Protein AF-A0ABD0M6E0-F1 (afdb_monomer)

Radius of gyration: 22.75 Å; Cα contacts (8 Å, |Δi|>4): 36; chains: 1; bounding box: 43×40×58 Å

Foldseek 3Di:
DFDDWFCDDPPPPPHGTRFDADPVRPGDDDDDDDDDDDDDPVCVVVVVVVVVVCVVCPDDDDDDDDPDDPVVCPVPDDPD

Organism: NCBI:txid370345

pLDDT: mean 92.35, std 7.0, range [57.12, 97.81]

Structure (mmCIF, N/CA/C/O backbone):
data_AF-A0ABD0M6E0-F1
#
_entry.id   AF-A0ABD0M6E0-F1
#
loop_
_atom_site.group_PDB
_atom_site.id
_atom_site.type_symbol
_atom_site.label_atom_id
_atom_site.label_alt_id
_atom_site.label_comp_id
_atom_site.label_asym_id
_atom_site.label_entity_id
_atom_site.label_seq_id
_atom_site.pdbx_PDB_ins_code
_atom_site.Cartn_x
_atom_site.Cartn_y
_atom_site.Cartn_z
_atom_site.occupancy
_atom_site.B_iso_or_equiv
_atom_site.auth_seq_id
_atom_site.auth_comp_id
_atom_site.auth_asym_id
_atom_site.auth_atom_id
_atom_site.pdbx_PDB_model_num
ATOM 1 N N . MET A 1 1 ? 0.888 0.652 -13.031 1.00 92.50 1 MET A N 1
ATOM 2 C CA . MET A 1 1 ? -0.295 -0.218 -13.223 1.00 92.50 1 MET A CA 1
ATOM 3 C C . MET A 1 1 ? -0.865 -0.499 -11.838 1.00 92.50 1 MET A C 1
ATOM 5 O O . MET A 1 1 ? -0.079 -0.886 -10.990 1.00 92.50 1 MET A O 1
ATOM 9 N N . VAL A 1 2 ? -2.146 -0.209 -11.573 1.00 94.56 2 VAL A N 1
ATOM 10 C CA . VAL A 1 2 ? -2.720 -0.242 -10.201 1.00 94.56 2 VAL A CA 1
ATOM 11 C C . VAL A 1 2 ? -3.555 -1.497 -9.942 1.00 94.56 2 VAL A C 1
ATOM 13 O O . VAL A 1 2 ? -3.499 -2.067 -8.862 1.00 94.56 2 VAL A O 1
ATOM 16 N N . HIS A 1 3 ? -4.328 -1.927 -10.934 1.00 95.25 3 HIS A N 1
ATOM 17 C CA . HIS A 1 3 ? -5.208 -3.087 -10.865 1.00 95.25 3 HIS A CA 1
ATOM 18 C C . HIS A 1 3 ? -5.393 -3.632 -12.282 1.00 95.25 3 HIS A C 1
ATOM 20 O O . HIS A 1 3 ? -5.268 -2.873 -13.249 1.00 95.25 3 HIS A O 1
ATOM 26 N N . ARG A 1 4 ? -5.673 -4.928 -12.417 1.00 95.31 4 ARG A N 1
ATOM 27 C CA . ARG A 1 4 ? -5.930 -5.578 -13.707 1.00 95.31 4 ARG A CA 1
ATOM 28 C C . ARG A 1 4 ? -7.071 -6.574 -13.560 1.00 95.31 4 ARG A C 1
ATOM 30 O O . ARG A 1 4 ? -7.204 -7.206 -12.525 1.00 9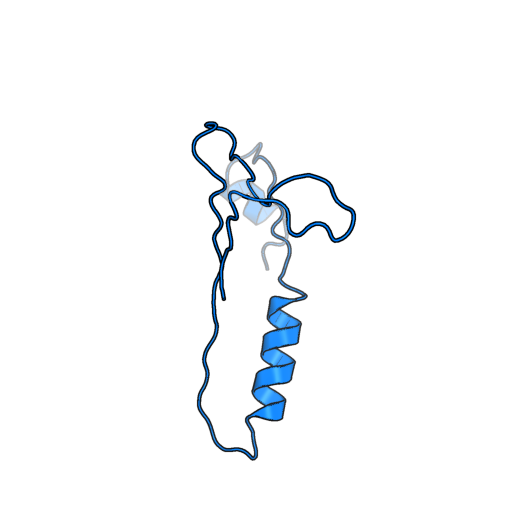5.31 4 ARG A O 1
ATOM 37 N N . ARG A 1 5 ? -7.859 -6.692 -14.625 1.00 95.19 5 ARG A N 1
ATOM 38 C CA . ARG A 1 5 ? -8.929 -7.670 -14.792 1.00 95.19 5 ARG A CA 1
ATOM 39 C C . ARG A 1 5 ? -8.880 -8.154 -16.235 1.00 95.19 5 ARG A C 1
ATOM 41 O O . ARG A 1 5 ? -8.896 -7.328 -17.146 1.00 95.19 5 ARG A O 1
ATOM 48 N N . LEU A 1 6 ? -8.784 -9.458 -16.438 1.00 96.44 6 LEU A N 1
ATOM 49 C CA . LEU A 1 6 ? -8.795 -10.118 -17.736 1.00 96.44 6 LEU A CA 1
ATOM 50 C C . LEU A 1 6 ? -10.045 -10.986 -17.835 1.00 96.44 6 LEU A C 1
ATOM 52 O O . LEU A 1 6 ? -10.463 -11.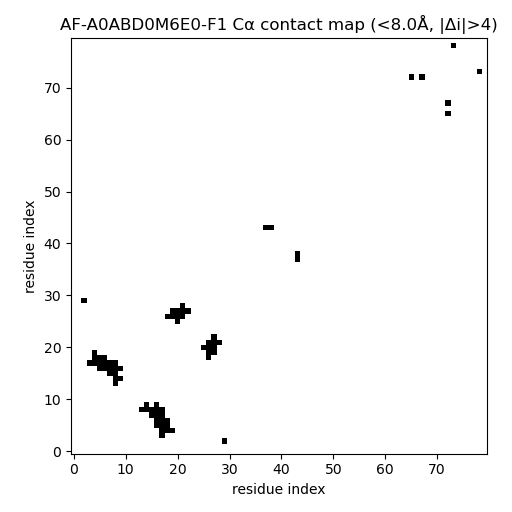586 -16.854 1.00 96.44 6 LEU A O 1
ATOM 56 N N . LEU A 1 7 ? -10.647 -11.044 -19.020 1.00 95.94 7 LEU A N 1
ATOM 57 C CA . LEU A 1 7 ? -11.817 -11.894 -19.281 1.00 95.94 7 LEU A CA 1
ATOM 58 C C . LEU A 1 7 ? -11.431 -13.248 -19.891 1.00 95.94 7 LEU A C 1
ATOM 60 O O . LEU A 1 7 ? -12.286 -14.115 -20.053 1.00 95.94 7 LEU A O 1
ATOM 64 N N . HIS A 1 8 ? -10.148 -13.422 -20.213 1.00 97.50 8 HIS A N 1
ATOM 65 C CA . HIS A 1 8 ? -9.593 -14.623 -20.820 1.00 97.50 8 HIS A CA 1
ATOM 66 C C . HIS A 1 8 ? -8.314 -15.041 -20.094 1.00 97.50 8 HIS A C 1
ATOM 68 O O . HIS A 1 8 ? -7.568 -14.190 -19.601 1.00 97.50 8 HIS A O 1
ATOM 74 N N . ASP A 1 9 ? -8.110 -16.352 -20.028 1.00 97.69 9 ASP A N 1
ATOM 75 C CA . ASP A 1 9 ? -6.874 -16.991 -19.582 1.00 97.69 9 ASP A CA 1
ATOM 76 C C . ASP A 1 9 ? -5.768 -16.784 -20.631 1.00 97.69 9 ASP A C 1
ATOM 78 O O . ASP A 1 9 ? -6.047 -16.652 -21.826 1.00 97.69 9 ASP A O 1
ATOM 82 N N . ASP A 1 10 ? -4.515 -16.730 -20.184 1.00 97.62 10 ASP A N 1
ATOM 83 C CA . ASP A 1 10 ? -3.344 -16.545 -21.050 1.00 97.62 10 ASP A CA 1
ATOM 84 C C . ASP A 1 10 ? -2.688 -17.868 -21.484 1.00 97.62 10 ASP A C 1
ATOM 86 O O . ASP A 1 10 ? -1.7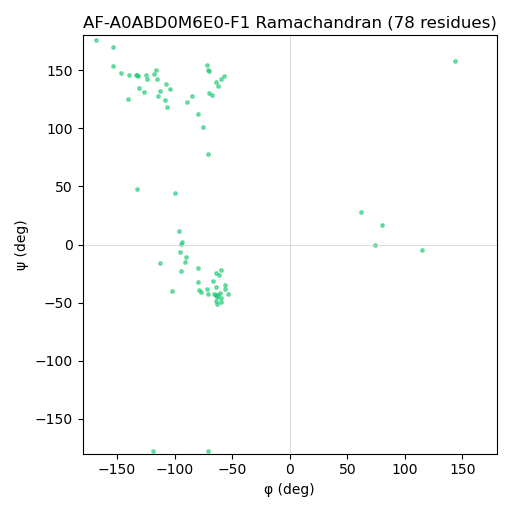01 -17.859 -22.219 1.00 97.62 10 ASP A O 1
ATOM 90 N N . SER A 1 11 ? -3.257 -19.006 -21.078 1.00 97.12 11 SER A N 1
ATOM 91 C CA . SER A 1 11 ? -2.803 -20.362 -21.396 1.00 97.12 11 SER A CA 1
ATOM 92 C C . SER A 1 11 ? -1.399 -20.693 -20.886 1.00 97.12 11 SER A C 1
ATOM 94 O O . SER A 1 11 ? -0.727 -21.563 -21.440 1.00 97.12 11 SER A O 1
ATOM 96 N N . LEU A 1 12 ? -0.966 -20.053 -19.791 1.00 97.69 12 LEU A N 1
ATOM 97 C CA . LEU A 1 12 ? 0.311 -20.338 -19.120 1.00 97.69 12 LEU A CA 1
ATOM 98 C C . LEU A 1 12 ? 0.188 -21.306 -17.929 1.00 97.69 12 LEU A C 1
ATOM 100 O O . LEU A 1 12 ? 1.149 -21.498 -17.186 1.00 97.69 12 LEU A O 1
ATOM 104 N N . GLY A 1 13 ? -0.972 -21.953 -17.773 1.00 97.62 13 GLY A N 1
ATOM 105 C CA . GLY A 1 13 ? -1.160 -23.106 -16.886 1.00 97.62 13 GLY A CA 1
ATOM 106 C C . GLY A 1 13 ? -2.107 -22.898 -15.705 1.00 97.62 13 GLY A C 1
ATOM 107 O O . GLY A 1 13 ? -2.379 -23.866 -15.001 1.00 97.62 13 GLY A O 1
ATOM 108 N N . VAL A 1 14 ? -2.629 -21.684 -15.492 1.00 97.00 14 VAL A N 1
ATOM 109 C CA . VAL A 1 14 ? -3.604 -21.418 -14.416 1.00 97.00 14 VAL A CA 1
ATOM 110 C C . VAL A 1 14 ? -4.999 -21.922 -14.807 1.00 97.00 14 VAL A C 1
ATOM 112 O O . VAL A 1 14 ? -5.668 -22.551 -13.992 1.00 97.00 14 VAL A O 1
ATOM 115 N N . GLY A 1 15 ? -5.410 -21.731 -16.067 1.00 96.94 15 GLY A N 1
ATOM 116 C CA . GLY A 1 15 ? -6.672 -22.267 -16.583 1.00 96.94 15 GLY A CA 1
ATOM 117 C C . GLY A 1 15 ? -7.900 -21.443 -16.194 1.00 96.94 15 GLY A C 1
ATOM 118 O O . GLY A 1 15 ? -9.024 -21.931 -16.308 1.00 96.94 15 GLY A O 1
ATOM 119 N N . GLU A 1 16 ? -7.706 -20.197 -15.761 1.00 96.94 16 GLU A N 1
ATOM 120 C CA . GLU A 1 16 ? -8.782 -19.264 -15.441 1.00 96.94 16 GLU A CA 1
ATOM 121 C C . GLU A 1 16 ? -8.387 -17.817 -15.778 1.00 96.94 16 GLU A C 1
ATOM 123 O O . GLU A 1 16 ? -7.215 -17.440 -15.692 1.00 96.94 16 GLU A O 1
ATOM 128 N N . PRO A 1 17 ? -9.350 -16.970 -16.181 1.00 96.56 17 PRO A N 1
ATOM 129 C CA . PRO A 1 17 ? -9.084 -15.557 -16.391 1.00 96.56 17 PRO A CA 1
ATOM 130 C C . PRO A 1 17 ? -8.832 -14.846 -15.057 1.00 96.56 17 PRO A C 1
ATOM 132 O O . PRO A 1 17 ? -9.463 -15.155 -14.048 1.00 96.56 17 PRO A O 1
ATOM 135 N N . LEU A 1 18 ? -7.997 -13.805 -15.072 1.00 96.62 18 LEU A N 1
ATOM 136 C CA . LEU A 1 18 ? -7.803 -12.923 -13.917 1.00 96.62 18 LEU A CA 1
ATOM 137 C C . LEU A 1 18 ? -9.041 -12.036 -13.681 1.00 96.62 18 LEU A C 1
ATOM 139 O O . LEU A 1 18 ? -9.080 -10.882 -14.113 1.00 96.62 18 LEU A O 1
ATOM 143 N N . ASN A 1 19 ? -10.088 -12.603 -13.089 1.00 96.25 19 ASN A N 1
ATOM 144 C CA . ASN A 1 19 ? -11.433 -12.032 -13.058 1.00 96.25 19 ASN A CA 1
ATOM 145 C C . ASN A 1 19 ? -12.058 -12.058 -11.653 1.00 96.25 19 ASN A C 1
ATOM 147 O O . ASN A 1 19 ? -13.204 -12.475 -11.481 1.00 96.25 19 ASN A O 1
ATOM 151 N N . GLU A 1 20 ? -11.314 -11.617 -10.642 1.00 95.69 20 GLU A N 1
ATOM 152 C CA . GLU A 1 20 ? -11.737 -11.654 -9.246 1.00 95.69 20 GLU A CA 1
ATOM 153 C C . GLU A 1 20 ? -12.994 -10.810 -8.984 1.00 95.69 20 GLU A C 1
ATOM 155 O O . GLU A 1 20 ? -13.130 -9.653 -9.406 1.00 95.69 20 GLU A O 1
ATOM 160 N N . THR A 1 21 ? -13.913 -11.385 -8.212 1.00 93.44 21 THR A N 1
ATOM 161 C CA . THR A 1 21 ? -15.128 -10.718 -7.744 1.00 93.44 21 THR A CA 1
ATOM 162 C C . THR A 1 21 ? -14.984 -10.318 -6.281 1.00 93.44 21 THR A C 1
ATOM 164 O O . THR A 1 21 ? -14.563 -11.123 -5.453 1.00 93.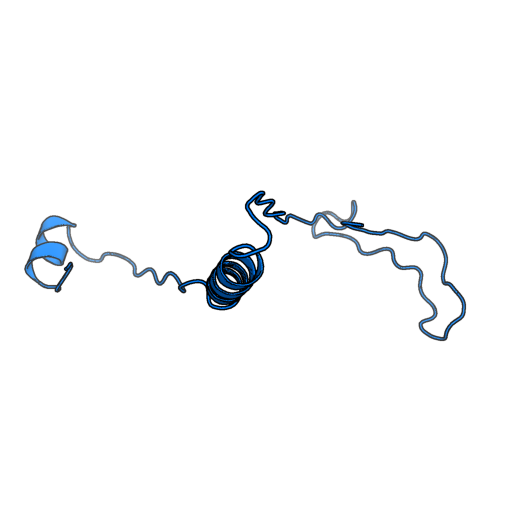44 21 THR A O 1
ATOM 167 N N . GLY A 1 22 ? -15.358 -9.081 -5.946 1.00 90.31 22 GLY A N 1
ATOM 168 C CA . GLY A 1 22 ? -15.482 -8.638 -4.560 1.00 90.31 22 GLY A CA 1
ATOM 169 C C . GLY A 1 22 ? -16.682 -9.276 -3.852 1.00 90.31 22 GLY A C 1
ATOM 170 O O . GLY A 1 22 ? -17.424 -10.064 -4.437 1.00 90.31 22 GLY A O 1
ATOM 171 N N . ALA A 1 23 ? -16.906 -8.889 -2.594 1.00 91.12 23 ALA A N 1
ATOM 172 C CA . ALA A 1 23 ? -17.977 -9.436 -1.751 1.00 91.12 23 ALA A CA 1
ATOM 173 C C . ALA A 1 23 ? -19.400 -9.243 -2.319 1.00 91.12 23 ALA A C 1
ATOM 175 O O . ALA A 1 23 ? -20.315 -9.970 -1.946 1.00 91.12 23 ALA A O 1
ATOM 176 N N . ASP A 1 24 ? -19.594 -8.274 -3.215 1.00 92.62 24 ASP A N 1
ATOM 177 C CA . ASP A 1 24 ? -20.871 -7.979 -3.870 1.00 92.62 24 ASP A CA 1
ATOM 178 C C . ASP A 1 24 ? -21.039 -8.661 -5.242 1.00 92.62 24 ASP A C 1
ATOM 180 O O . ASP A 1 24 ? -22.051 -8.454 -5.914 1.00 92.62 24 ASP A O 1
ATOM 184 N N . GLY A 1 25 ? -20.044 -9.439 -5.684 1.00 91.88 25 GLY A N 1
ATOM 185 C CA . GLY A 1 25 ? -20.038 -10.127 -6.975 1.00 91.88 25 GLY A CA 1
ATOM 186 C C . GLY A 1 25 ? -19.798 -9.228 -8.196 1.00 91.88 25 GLY A C 1
ATOM 187 O O . GLY A 1 25 ? -19.767 -9.734 -9.316 1.00 91.88 25 GLY A O 1
ATOM 188 N N . LYS A 1 26 ? -19.621 -7.907 -8.033 1.00 89.06 26 LYS A N 1
ATOM 189 C CA . LYS A 1 26 ? -19.551 -6.953 -9.163 1.00 89.06 26 LYS A CA 1
ATOM 190 C C . LYS A 1 26 ? -18.133 -6.711 -9.680 1.00 89.06 26 LYS A C 1
ATOM 192 O O . LYS A 1 26 ? -17.948 -6.206 -10.790 1.00 89.06 26 LYS A O 1
ATOM 197 N N . GLY A 1 27 ? -17.134 -7.105 -8.900 1.00 90.06 27 GLY A N 1
ATOM 198 C CA . GLY A 1 27 ? -15.716 -7.008 -9.240 1.00 90.06 27 GLY A CA 1
ATOM 199 C C . GLY A 1 27 ? -14.877 -6.672 -8.017 1.00 90.06 27 GLY A C 1
ATOM 200 O O . GLY A 1 27 ? -15.391 -6.164 -7.021 1.00 90.06 27 GLY A O 1
ATOM 201 N N . LEU A 1 28 ? -13.590 -6.996 -8.064 1.00 94.81 28 LEU A N 1
ATOM 202 C CA . LEU A 1 28 ? -12.675 -6.660 -6.983 1.00 94.81 28 LEU A CA 1
ATOM 203 C C . LEU A 1 28 ? -12.418 -5.145 -6.931 1.00 94.81 28 LEU A C 1
ATOM 205 O O . LEU A 1 28 ? -12.080 -4.517 -7.937 1.00 94.81 28 LEU A O 1
ATOM 209 N N . VAL A 1 29 ? -12.560 -4.564 -5.738 1.00 93.69 29 VAL A N 1
ATOM 210 C CA . VAL A 1 29 ? -12.244 -3.157 -5.463 1.00 93.69 29 VAL A CA 1
ATOM 211 C C . VAL A 1 29 ? -10.981 -3.099 -4.616 1.00 93.69 29 VAL A C 1
ATOM 213 O O . VAL A 1 29 ? -10.932 -3.665 -3.526 1.00 93.69 29 VAL A O 1
ATOM 216 N N . VAL A 1 30 ? -9.974 -2.373 -5.101 1.00 93.88 30 VAL A N 1
ATOM 217 C CA . VAL A 1 30 ? -8.704 -2.162 -4.397 1.00 93.88 30 VAL A CA 1
ATOM 218 C C . VAL A 1 30 ? -8.510 -0.689 -4.047 1.00 93.88 30 VAL A C 1
ATOM 220 O O . VAL A 1 30 ? -8.973 0.204 -4.759 1.00 93.88 30 VAL A O 1
ATOM 223 N N . ARG A 1 31 ? -7.799 -0.423 -2.949 1.00 95.69 31 ARG A N 1
ATOM 224 C CA . ARG A 1 31 ? -7.380 0.919 -2.529 1.00 95.69 31 ARG A CA 1
ATOM 225 C C . ARG A 1 31 ? -5.894 0.890 -2.198 1.00 95.69 31 ARG A C 1
ATOM 227 O O . ARG A 1 31 ? -5.444 0.001 -1.487 1.00 95.69 31 ARG A O 1
ATOM 234 N N . GLY A 1 32 ? -5.156 1.879 -2.683 1.00 94.31 32 GLY A N 1
ATOM 235 C CA . GLY A 1 32 ? -3.737 2.041 -2.391 1.00 94.31 32 GLY A CA 1
ATOM 236 C C . GLY A 1 32 ? -3.313 3.500 -2.510 1.00 94.31 32 GLY A C 1
ATOM 237 O O . GLY A 1 32 ? -4.069 4.331 -3.016 1.00 94.31 32 GLY A O 1
ATOM 238 N N . SER A 1 33 ? -2.097 3.789 -2.059 1.00 96.12 33 SER A N 1
ATOM 239 C CA . SER A 1 33 ? -1.506 5.130 -2.056 1.00 96.12 33 SER A CA 1
ATOM 240 C C . SER A 1 33 ? -0.184 5.118 -2.816 1.00 96.12 33 SER A C 1
ATOM 242 O O . SER A 1 33 ? 0.584 4.166 -2.706 1.00 96.12 33 SER A O 1
ATOM 244 N N . HIS A 1 34 ? 0.096 6.185 -3.564 1.00 96.19 34 HIS A N 1
ATOM 245 C CA . HIS A 1 34 ? 1.412 6.430 -4.155 1.00 96.19 34 HIS A CA 1
ATOM 246 C C . HIS A 1 34 ? 2.028 7.656 -3.487 1.00 96.19 34 HIS A C 1
ATOM 248 O O . HIS A 1 34 ? 1.375 8.692 -3.371 1.00 96.19 34 HIS A O 1
ATOM 254 N N . TYR A 1 35 ? 3.287 7.537 -3.075 1.00 95.94 35 TYR A N 1
ATOM 255 C CA . TYR A 1 35 ? 4.047 8.619 -2.459 1.00 95.94 35 TYR A CA 1
ATOM 256 C C . TYR A 1 35 ? 5.079 9.120 -3.463 1.00 95.94 35 TYR A C 1
ATOM 258 O O . TYR A 1 35 ? 5.950 8.366 -3.893 1.00 95.94 35 TYR A O 1
ATOM 266 N N . VAL A 1 36 ? 4.964 10.389 -3.850 1.00 95.00 36 VAL A N 1
ATOM 267 C CA . VAL A 1 36 ? 5.888 11.050 -4.778 1.00 95.00 36 VAL A CA 1
ATOM 268 C C . VAL A 1 36 ? 6.617 12.143 -4.017 1.00 95.00 36 VAL A C 1
ATOM 270 O O . VAL A 1 36 ? 5.989 12.992 -3.389 1.00 95.00 36 VAL A O 1
ATOM 273 N N . PHE A 1 37 ? 7.942 12.131 -4.085 1.00 90.94 37 PHE A N 1
ATOM 274 C CA . PHE A 1 37 ? 8.791 13.171 -3.520 1.00 90.94 37 PHE A CA 1
ATOM 275 C C . PHE A 1 37 ? 9.824 13.597 -4.561 1.00 90.94 37 PHE A C 1
ATOM 277 O O . PHE A 1 37 ? 10.293 12.792 -5.365 1.00 90.94 37 PHE A O 1
ATOM 284 N N . VAL A 1 38 ? 10.156 14.885 -4.551 1.00 95.50 38 VAL A N 1
ATOM 285 C CA . VAL A 1 38 ? 11.104 15.510 -5.475 1.00 95.50 38 VAL A CA 1
ATOM 286 C C . VAL A 1 38 ? 12.142 16.246 -4.642 1.00 95.50 38 VAL A C 1
ATOM 288 O O . VAL A 1 38 ? 11.791 16.996 -3.733 1.00 95.50 38 VAL A O 1
ATOM 291 N N . GLY A 1 39 ? 13.419 16.029 -4.939 1.00 92.88 39 GLY A N 1
ATOM 292 C CA . GLY A 1 39 ? 14.523 16.655 -4.221 1.00 92.88 39 GLY A CA 1
ATOM 293 C C . GLY A 1 39 ? 15.860 16.464 -4.937 1.00 92.88 39 GLY A C 1
ATOM 294 O O . GLY A 1 39 ? 15.914 15.787 -5.968 1.00 92.88 39 GLY A O 1
ATOM 295 N N . PRO A 1 40 ? 16.944 17.063 -4.415 1.00 97.38 40 PRO A N 1
ATOM 296 C CA . PRO A 1 40 ? 18.281 16.897 -4.969 1.00 97.38 40 PRO A CA 1
ATOM 297 C C . PRO A 1 40 ? 18.704 15.426 -5.015 1.00 97.38 40 PRO A C 1
ATOM 299 O O . PRO A 1 40 ? 18.431 14.656 -4.094 1.00 97.38 40 PRO A O 1
ATOM 302 N N . ILE A 1 41 ? 19.455 15.053 -6.054 1.00 97.06 41 ILE A N 1
ATOM 303 C CA . ILE A 1 41 ? 19.969 13.682 -6.220 1.00 97.06 41 ILE A CA 1
ATOM 304 C C . ILE A 1 41 ? 20.794 13.249 -4.997 1.00 97.06 41 ILE A C 1
ATOM 306 O O . ILE A 1 41 ? 20.713 12.097 -4.577 1.00 97.06 41 ILE A O 1
ATOM 310 N N . SER A 1 42 ? 21.530 14.183 -4.384 1.00 97.75 42 SER A N 1
ATOM 311 C CA . SER A 1 42 ? 22.368 13.927 -3.209 1.00 97.75 42 SER A CA 1
ATOM 312 C C . SER A 1 42 ? 21.595 13.438 -1.979 1.00 97.75 42 SER A C 1
ATOM 314 O O . SER A 1 42 ? 22.175 12.738 -1.155 1.00 97.75 42 SER A O 1
ATOM 316 N N . THR A 1 43 ? 20.304 13.767 -1.843 1.00 96.62 43 THR A N 1
ATOM 317 C CA . THR A 1 43 ? 19.475 13.375 -0.686 1.00 96.62 43 THR A CA 1
ATOM 318 C C . THR A 1 43 ? 18.370 12.380 -1.036 1.00 96.62 43 THR A C 1
ATOM 320 O O . THR A 1 43 ? 17.851 11.713 -0.138 1.00 96.62 43 THR A O 1
ATOM 323 N N . ALA A 1 44 ? 18.042 12.223 -2.323 1.00 96.75 44 ALA A N 1
ATOM 324 C CA . ALA A 1 44 ? 16.940 11.388 -2.799 1.00 96.75 44 ALA A CA 1
ATOM 325 C C . ALA A 1 44 ? 17.002 9.940 -2.285 1.00 96.75 44 ALA A C 1
ATOM 327 O O . ALA A 1 44 ? 15.984 9.403 -1.855 1.00 96.75 44 ALA A O 1
ATOM 328 N N . ALA A 1 45 ? 18.188 9.323 -2.273 1.00 96.12 45 ALA A N 1
ATOM 329 C CA . ALA A 1 45 ? 18.350 7.947 -1.803 1.00 96.12 45 ALA A CA 1
ATOM 330 C C . ALA A 1 45 ? 18.050 7.800 -0.303 1.00 96.12 45 ALA A C 1
ATOM 332 O O . ALA A 1 45 ? 17.365 6.861 0.091 1.00 96.12 45 ALA A O 1
ATOM 333 N N . SER A 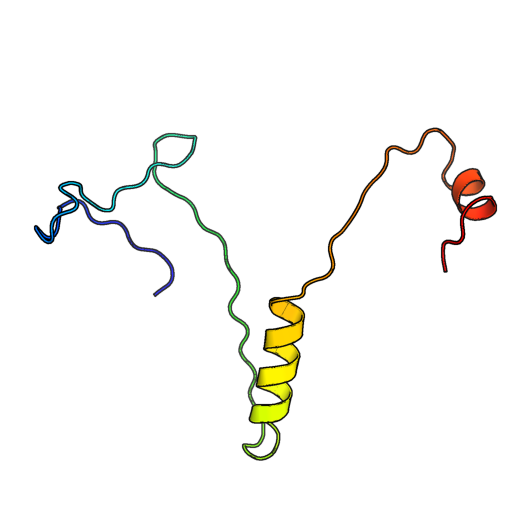1 46 ? 18.525 8.741 0.519 1.00 96.44 46 SER A N 1
ATOM 334 C CA . SER A 1 46 ? 18.299 8.727 1.969 1.00 96.44 46 SER A CA 1
ATOM 335 C C . SER A 1 46 ? 16.810 8.870 2.294 1.00 96.44 46 SER A C 1
ATOM 337 O O . SER A 1 46 ? 16.246 8.034 2.997 1.00 96.44 46 SER A O 1
ATOM 339 N N . VAL A 1 47 ? 16.145 9.857 1.681 1.00 96.62 47 VAL A N 1
ATOM 340 C CA . VAL A 1 47 ? 14.703 10.093 1.866 1.00 96.62 47 VAL A CA 1
ATOM 341 C C . VAL A 1 47 ? 13.872 8.905 1.381 1.00 96.62 47 VAL A C 1
ATOM 343 O O . VAL A 1 47 ? 12.940 8.490 2.064 1.00 96.62 47 VAL A O 1
ATOM 346 N N . HIS A 1 48 ? 14.215 8.332 0.222 1.00 96.62 48 HIS A N 1
ATOM 347 C CA . HIS A 1 48 ? 13.514 7.169 -0.317 1.00 96.62 48 HIS A CA 1
ATOM 348 C C . HIS A 1 48 ? 13.574 5.972 0.635 1.00 96.62 48 HIS A C 1
ATOM 350 O O . HIS A 1 48 ? 12.542 5.372 0.925 1.00 96.62 48 HIS A O 1
ATOM 356 N N . ARG A 1 49 ? 14.777 5.630 1.116 1.00 96.69 49 ARG A N 1
ATOM 357 C CA . ARG A 1 49 ? 14.996 4.465 1.981 1.00 96.69 49 ARG A CA 1
ATOM 358 C C . ARG A 1 49 ? 14.256 4.601 3.306 1.00 96.69 49 ARG A C 1
ATOM 360 O O . ARG A 1 49 ? 13.483 3.712 3.641 1.00 96.69 49 ARG A O 1
ATOM 367 N N . ASP A 1 50 ? 14.428 5.731 3.987 1.00 96.81 50 ASP A N 1
ATOM 368 C CA . ASP A 1 50 ? 13.765 6.001 5.266 1.00 96.81 50 ASP A CA 1
ATOM 369 C C . ASP A 1 50 ? 12.233 5.970 5.130 1.00 96.81 50 ASP A C 1
ATOM 371 O O . ASP A 1 50 ? 11.554 5.293 5.903 1.00 96.81 50 ASP A O 1
ATOM 375 N N . LEU A 1 51 ? 11.664 6.617 4.104 1.00 96.56 51 LEU A N 1
ATOM 376 C CA . LEU A 1 51 ? 10.216 6.588 3.887 1.00 96.56 51 LEU A CA 1
ATOM 377 C C . LEU A 1 51 ? 9.706 5.173 3.579 1.00 96.56 51 LEU A C 1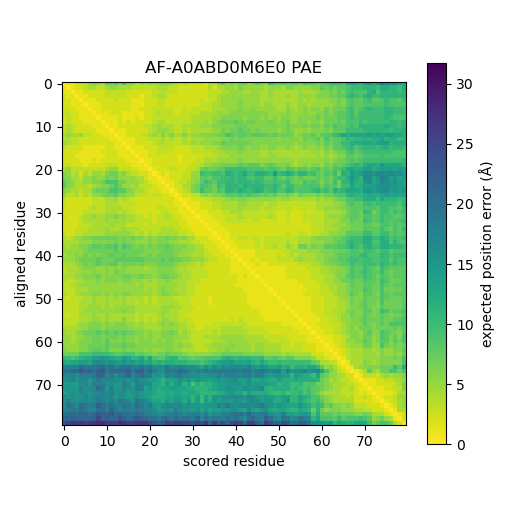
ATOM 379 O O . LEU A 1 51 ? 8.680 4.767 4.122 1.00 96.56 51 LEU A O 1
ATOM 383 N N . CYS A 1 52 ? 10.399 4.415 2.726 1.00 96.88 52 CYS A N 1
ATOM 384 C CA . CYS A 1 52 ? 10.015 3.040 2.406 1.00 96.88 52 CYS A CA 1
ATOM 385 C C . CYS A 1 52 ? 10.026 2.137 3.641 1.00 96.88 52 CYS A C 1
ATOM 387 O O . CYS A 1 52 ? 9.093 1.356 3.819 1.00 96.88 52 CYS A O 1
ATOM 389 N N . GLU A 1 53 ? 11.032 2.266 4.506 1.00 97.81 53 GLU A N 1
ATOM 390 C CA . GLU A 1 53 ? 11.100 1.511 5.758 1.00 97.81 53 GLU A CA 1
ATOM 391 C C . GLU A 1 53 ? 9.951 1.875 6.700 1.00 97.81 53 GLU A C 1
ATOM 393 O O . GLU A 1 53 ? 9.297 0.977 7.225 1.00 97.81 53 GLU A O 1
ATOM 398 N N . ARG A 1 54 ? 9.622 3.164 6.850 1.00 97.06 54 ARG A N 1
ATOM 399 C CA . ARG A 1 54 ? 8.480 3.606 7.673 1.00 97.06 54 ARG A CA 1
ATOM 400 C C . ARG A 1 54 ? 7.133 3.130 7.139 1.00 97.06 54 ARG A C 1
ATOM 402 O O . ARG A 1 54 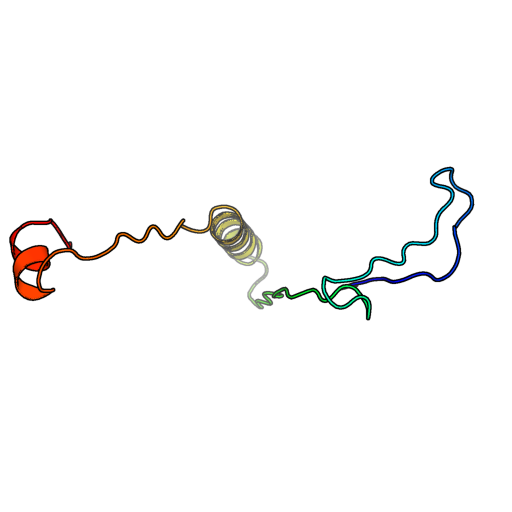? 6.240 2.838 7.927 1.00 97.06 54 ARG A O 1
ATOM 409 N N . LEU A 1 55 ? 6.968 3.080 5.817 1.00 96.81 55 LEU A N 1
ATOM 410 C CA . LEU A 1 55 ? 5.747 2.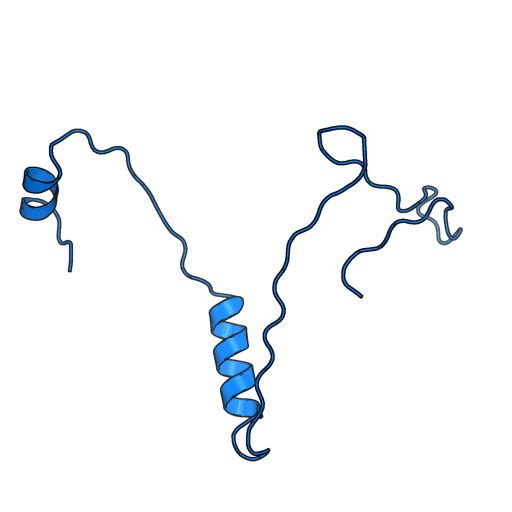571 5.188 1.00 96.81 55 LEU A CA 1
ATOM 411 C C . LEU A 1 55 ? 5.630 1.048 5.330 1.00 96.81 55 LEU A C 1
ATOM 413 O O . LEU A 1 55 ? 4.530 0.547 5.540 1.00 96.81 55 LEU A O 1
ATOM 4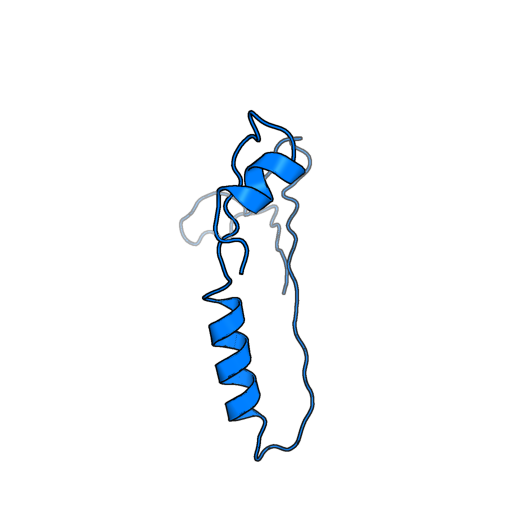17 N N . PHE A 1 56 ? 6.746 0.322 5.220 1.00 96.81 56 PHE A N 1
ATOM 418 C CA . PHE A 1 56 ? 6.778 -1.132 5.381 1.00 96.81 56 PHE A CA 1
ATOM 419 C C . PHE A 1 56 ? 6.569 -1.550 6.844 1.00 96.81 56 PHE A C 1
ATOM 421 O O . PHE A 1 56 ? 5.789 -2.455 7.122 1.00 96.81 56 PHE A O 1
ATOM 428 N N . MET A 1 57 ? 7.218 -0.848 7.775 1.00 97.81 57 MET A N 1
ATOM 429 C CA . MET A 1 57 ? 7.139 -1.061 9.223 1.00 97.81 57 MET A CA 1
ATOM 430 C C . MET A 1 57 ? 6.185 -0.058 9.886 1.00 97.81 57 MET A C 1
ATOM 432 O O . MET A 1 57 ? 6.514 0.542 10.912 1.00 97.81 57 MET A O 1
ATOM 436 N N . ALA A 1 58 ? 5.019 0.172 9.279 1.00 96.69 58 ALA A N 1
ATOM 437 C CA . ALA A 1 58 ? 4.030 1.090 9.831 1.00 96.69 58 ALA A CA 1
ATOM 438 C C . ALA A 1 58 ? 3.587 0.635 11.240 1.00 96.69 58 ALA A C 1
ATOM 440 O O . ALA A 1 58 ? 3.462 -0.567 11.486 1.00 96.69 58 ALA A O 1
ATOM 441 N N . PRO A 1 59 ? 3.344 1.568 12.178 1.00 96.06 59 PRO A N 1
ATOM 442 C CA . PRO A 1 59 ? 2.940 1.217 13.534 1.00 96.06 59 PRO A CA 1
ATOM 443 C C . PRO A 1 59 ? 1.580 0.513 13.548 1.00 96.06 59 PRO A C 1
ATOM 445 O O . PRO A 1 59 ? 0.645 0.924 12.857 1.00 96.06 59 PRO A O 1
ATOM 448 N N . GLU A 1 60 ? 1.455 -0.513 14.387 1.00 95.38 60 GLU A N 1
ATOM 449 C CA . GLU A 1 60 ? 0.192 -1.209 14.609 1.00 95.38 60 GLU A CA 1
ATOM 450 C C . GLU A 1 60 ? -0.637 -0.480 15.670 1.00 95.38 60 GLU A C 1
ATOM 452 O O . GLU A 1 60 ? -0.168 -0.183 16.772 1.00 95.38 60 GLU A O 1
ATOM 457 N N . LEU A 1 61 ? -1.888 -0.178 15.329 1.00 93.38 61 LEU A N 1
ATOM 458 C CA . LEU A 1 61 ? -2.827 0.437 16.257 1.00 93.38 61 LEU A CA 1
ATOM 459 C C . LEU A 1 61 ? -3.574 -0.661 17.009 1.00 93.38 61 LEU A C 1
ATOM 461 O O . LEU A 1 61 ? -4.252 -1.486 16.400 1.00 93.38 61 LEU A O 1
ATOM 465 N N . SER A 1 62 ? -3.484 -0.637 18.337 1.00 90.12 62 SER A N 1
ATOM 466 C CA . SER A 1 62 ? -4.266 -1.507 19.212 1.00 90.12 62 SER A CA 1
ATOM 467 C C . SER A 1 62 ? -5.343 -0.701 19.927 1.00 90.12 62 SER A C 1
ATOM 469 O O . SER A 1 62 ? -5.120 0.425 20.374 1.00 90.12 62 SER A O 1
ATOM 471 N N . PHE A 1 63 ? -6.533 -1.285 20.020 1.00 88.50 63 PHE A N 1
ATOM 472 C CA . PHE A 1 63 ? -7.686 -0.680 20.672 1.00 88.50 63 PHE A CA 1
ATOM 473 C C . PHE A 1 63 ? -8.212 -1.632 21.738 1.00 88.50 63 PHE A C 1
ATOM 475 O O . PHE A 1 63 ? -8.183 -2.850 21.570 1.00 88.50 63 PHE A O 1
ATOM 482 N N . THR A 1 64 ? -8.713 -1.073 22.834 1.00 84.94 64 THR A N 1
ATOM 483 C CA . THR A 1 64 ? -9.387 -1.832 23.887 1.00 84.94 64 THR A CA 1
ATOM 484 C C . THR A 1 64 ? -10.685 -1.137 24.260 1.00 84.94 64 THR A C 1
ATOM 486 O O . THR A 1 64 ? -10.774 0.093 24.215 1.00 84.94 64 THR A O 1
ATOM 489 N N . ASN A 1 65 ? -11.701 -1.921 24.615 1.00 87.00 65 ASN A N 1
ATOM 490 C CA . ASN A 1 65 ? -12.954 -1.364 25.097 1.00 87.00 65 ASN A CA 1
ATOM 491 C C . ASN A 1 65 ? -12.725 -0.706 26.454 1.00 87.00 65 ASN A C 1
ATOM 493 O O . ASN A 1 65 ? -12.193 -1.315 27.384 1.00 87.00 65 ASN A O 1
ATOM 497 N N . LEU A 1 66 ? -13.162 0.542 26.570 1.00 84.06 66 LEU A N 1
ATOM 498 C CA . LEU A 1 66 ? -13.054 1.281 27.811 1.00 84.06 66 LEU A CA 1
ATOM 499 C C . LEU A 1 66 ? -14.178 0.849 28.761 1.00 84.06 66 LEU A C 1
ATOM 501 O O . LEU A 1 66 ? -15.350 1.105 28.500 1.00 84.06 66 LEU A O 1
ATOM 505 N N . ALA A 1 67 ? -13.820 0.184 29.860 1.00 82.31 67 ALA A N 1
ATOM 506 C CA . ALA A 1 67 ? -14.782 -0.211 30.893 1.00 82.31 67 ALA A CA 1
ATOM 507 C C . ALA A 1 67 ? -15.145 0.941 31.854 1.00 82.31 67 ALA A C 1
ATOM 509 O O . ALA A 1 67 ? -16.173 0.885 32.523 1.00 82.31 67 ALA A O 1
ATOM 510 N N . THR A 1 68 ? -14.302 1.974 31.941 1.00 83.69 68 THR A N 1
ATOM 511 C CA . THR A 1 68 ? -14.445 3.119 32.857 1.00 83.69 68 THR A CA 1
ATOM 512 C C . THR A 1 68 ? -14.578 4.435 32.091 1.00 83.69 68 THR A C 1
ATOM 514 O O . THR A 1 68 ? -14.588 4.459 30.866 1.00 83.69 68 THR A O 1
ATOM 517 N N . THR A 1 69 ? -14.663 5.568 32.790 1.00 86.75 69 THR A N 1
ATOM 518 C CA . THR A 1 69 ? -14.603 6.877 32.127 1.00 86.75 69 THR A CA 1
ATOM 519 C C . THR A 1 69 ? -13.183 7.175 31.627 1.00 86.75 69 THR A C 1
ATOM 521 O O . THR A 1 69 ? -12.197 6.677 32.182 1.00 86.75 69 THR A O 1
ATOM 524 N N . GLN A 1 70 ? -13.061 8.020 30.596 1.00 84.69 70 GLN A N 1
ATOM 525 C CA . GLN A 1 70 ? -11.764 8.447 30.049 1.00 84.69 70 GLN A CA 1
ATOM 526 C C . GLN A 1 70 ? -10.864 9.075 31.125 1.00 84.69 70 GLN A C 1
ATOM 528 O O . GLN A 1 70 ? -9.659 8.827 31.135 1.00 84.69 70 GLN A O 1
ATOM 533 N N . SER A 1 71 ? -11.448 9.851 32.048 1.00 85.12 71 SER A N 1
ATOM 534 C CA . SER A 1 71 ? -10.718 10.516 33.133 1.00 85.12 71 SER A CA 1
ATOM 535 C C . SER A 1 71 ? -10.117 9.549 34.147 1.00 85.12 71 SER A C 1
ATOM 537 O O . SER A 1 71 ? -9.078 9.852 34.731 1.00 85.12 71 SER A O 1
ATOM 539 N N . ASP A 1 72 ? -10.759 8.404 34.381 1.00 85.50 72 ASP A N 1
ATOM 540 C CA . ASP A 1 72 ? -10.243 7.390 35.305 1.00 85.50 72 ASP A CA 1
ATOM 541 C C . ASP A 1 72 ? -9.133 6.578 34.642 1.00 85.50 72 ASP A C 1
ATOM 543 O O . ASP A 1 72 ? -8.105 6.292 35.254 1.00 85.50 72 ASP A O 1
ATOM 547 N N . TRP A 1 73 ? -9.294 6.271 33.357 1.00 83.50 73 TRP A N 1
ATOM 548 C CA . TRP A 1 73 ? -8.279 5.564 32.588 1.00 83.50 73 TRP A CA 1
ATOM 549 C C . TRP A 1 73 ? -6.983 6.375 32.465 1.00 83.50 73 TRP A C 1
ATOM 551 O O . TRP A 1 73 ? -5.910 5.852 32.758 1.00 83.50 73 TRP A O 1
ATOM 561 N N . SER A 1 74 ? -7.070 7.673 32.152 1.00 84.50 74 SER A N 1
ATOM 562 C CA . SER A 1 74 ? -5.892 8.547 32.044 1.00 84.50 74 SER A CA 1
ATOM 563 C C . SER A 1 74 ? -5.131 8.733 33.360 1.00 84.50 74 SER A C 1
ATOM 565 O O . SER A 1 74 ? -3.954 9.072 33.341 1.00 84.50 74 SER A O 1
ATOM 567 N N . LYS A 1 75 ? -5.792 8.551 34.512 1.00 85.88 75 LYS A N 1
ATOM 568 C CA . LYS A 1 75 ? -5.137 8.597 35.831 1.00 85.88 75 LYS A CA 1
ATOM 569 C C . LYS A 1 75 ? -4.416 7.291 36.169 1.00 85.88 75 LYS A C 1
ATOM 571 O O . LYS A 1 75 ? -3.412 7.325 36.872 1.00 85.88 75 LYS A O 1
ATOM 576 N N . ASN A 1 76 ? -4.944 6.159 35.701 1.00 83.38 76 ASN A N 1
ATOM 577 C CA . ASN A 1 76 ? -4.481 4.825 36.086 1.00 83.38 76 ASN A CA 1
ATOM 578 C C . ASN A 1 76 ? -3.448 4.227 35.121 1.00 83.38 76 ASN A C 1
ATOM 580 O O . ASN A 1 76 ? -2.678 3.355 35.520 1.00 83.38 76 ASN A O 1
ATOM 584 N N . PHE A 1 77 ? -3.415 4.679 33.867 1.00 81.50 77 PHE A N 1
ATOM 585 C CA . PHE A 1 77 ? -2.490 4.184 32.852 1.00 81.50 77 PHE A CA 1
ATOM 586 C C . PHE A 1 77 ? -1.560 5.291 32.367 1.00 81.50 77 PHE A C 1
ATOM 588 O O . PHE A 1 77 ? -1.928 6.461 32.302 1.00 81.50 77 PHE A O 1
ATOM 595 N N . ARG A 1 78 ? -0.327 4.914 32.020 1.00 74.81 78 ARG A N 1
ATOM 596 C CA . ARG A 1 78 ? 0.675 5.846 31.501 1.00 74.81 78 ARG A CA 1
ATOM 597 C C . ARG A 1 78 ? 0.323 6.191 30.058 1.00 74.81 78 ARG A C 1
ATOM 599 O O . ARG A 1 78 ? 0.545 5.386 29.159 1.00 74.81 78 ARG A O 1
ATOM 606 N N . THR A 1 79 ? -0.269 7.362 29.857 1.00 68.50 79 THR A N 1
ATOM 607 C CA . THR A 1 79 ? -0.705 7.810 28.529 1.00 68.50 79 THR A CA 1
ATOM 608 C C . THR A 1 79 ? 0.355 8.590 27.758 1.00 68.50 79 THR A C 1
ATOM 610 O O . THR A 1 79 ? 0.168 8.790 26.568 1.00 68.50 79 THR A O 1
ATOM 613 N N . THR A 1 80 ? 1.456 8.975 28.409 1.00 57.12 80 THR A N 1
ATOM 614 C CA . THR A 1 80 ? 2.740 9.458 27.857 1.00 57.12 80 THR A CA 1
ATOM 615 C C . THR A 1 80 ? 3.732 9.574 29.007 1.00 57.12 80 THR A C 1
ATOM 617 O O . THR A 1 80 ? 3.274 9.942 30.115 1.00 57.12 80 THR A O 1
#

Secondary structure (DSSP, 8-state):
------SS--SSS--S-S----TTSS--------------HHHHHHHHHHHHHHHHTPPPP-----SS-HHHHHHHS---

Solvent-accessible surface area (backbone atoms only — not comparable to full-atom values): 5721 Å² total; per-residue (Å²): 139,91,81,86,75,36,94,57,52,86,79,85,73,82,86,56,40,54,61,64,58,30,98,83,67,84,40,63,81,86,88,86,86,85,90,85,86,87,73,59,78,93,49,43,64,60,56,51,51,55,50,52,49,48,65,74,64,51,85,84,88,84,85,77,87,77,91,65,57,71,74,58,48,61,72,76,43,88,84,123

Sequence (80 aa):
MVHRRLLHDDSLGVGEPLNETGADGKGLVVRGSHYVFVGPISTAASVHRDLCERLFMAPELSFTNLATTQSDWSKNFRTT

InterPro domains:
  IPR011013 Galactose mutarotase-like domain superfamily [SSF74650] (1-77)

Mean predicted aligned error: 6.58 Å